Protein AF-D6RHU8-F1 (afdb_monomer_lite)

GO terms:
  GO:0005886 plasma membrane (C, IDA)

Secondary structure (DSSP, 8-state):
-EE-----SSPPEEEEEEE-SSTTS--B----BSSEE--SS--GGG-EEEEEEEE-SSSSPEEEEEE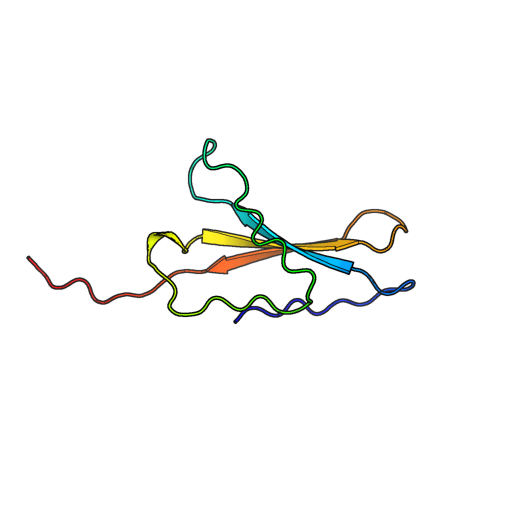EP----PPP-

Foldseek 3Di:
DDAADDDDPVFWWKFKWFDQPDPPPPTPRPGDRDRDDDDPPDDQSNWGKMKIWTDDPPPDIDIDIDGGGDDDDDDDD

Organism: Homo sapiens (NCBI:txid9606)

InterPro domains:
  IPR003598 Immunoglobulin subtype 2 [SM00408] (2-59)
  IPR007110 Immunoglobulin-like domain [PS50835] (1-67)
  IPR013783 Immunoglobulin-like fold [G3DSA:2.60.40.10] (1-76)
  IPR036179 Immunoglobulin-like domain superfamily [SSF48726] (2-74)
  IPR050958 Cell Adhesion and Cytoskeletal Organization [PTHR45080] (2-71)

Sequence (77 aa):
MLQCLVTGHPRPQVRWTKTAGSASDKFQETSVFNETLRIERIARTQGGRYYCKAENGVGVPAIKSIRVDVQYLDEPM

pLDDT: mean 81.41, std 16.46, range [36.59, 95.88]

Radius of gyration: 14.69 Å; chains: 1; bounding box: 40×24×41 Å

Structure (mmCIF, N/CA/C/O backbone):
data_AF-D6RHU8-F1
#
_entry.id   AF-D6RHU8-F1
#
loop_
_atom_site.group_PDB
_atom_site.id
_atom_site.type_symbol
_atom_site.label_atom_id
_atom_site.label_alt_id
_atom_site.label_comp_id
_atom_site.label_asym_id
_atom_site.label_entity_id
_atom_site.label_seq_id
_atom_site.pdbx_PDB_ins_code
_atom_site.Cartn_x
_atom_site.Cartn_y
_atom_site.Cartn_z
_atom_site.occupancy
_atom_site.B_iso_or_equiv
_atom_site.auth_seq_id
_atom_site.auth_comp_id
_atom_site.auth_asym_id
_atom_site.auth_atom_id
_atom_site.pdbx_PDB_model_num
ATOM 1 N N . MET A 1 1 ? -9.921 -8.444 3.768 1.00 84.44 1 MET A N 1
ATOM 2 C CA . MET A 1 1 ? -8.771 -8.852 2.930 1.00 84.44 1 MET A CA 1
ATOM 3 C C . MET A 1 1 ? -8.584 -7.803 1.852 1.00 84.44 1 MET A C 1
ATOM 5 O O . MET A 1 1 ? -9.589 -7.319 1.352 1.00 84.44 1 MET A O 1
ATOM 9 N N . LEU A 1 2 ? -7.343 -7.455 1.515 1.00 90.06 2 LEU A N 1
ATOM 10 C CA . LEU A 1 2 ? -7.012 -6.584 0.386 1.00 90.06 2 LEU A CA 1
ATOM 11 C C . LEU A 1 2 ? -6.061 -7.332 -0.549 1.00 90.06 2 LEU A C 1
ATOM 13 O O . LEU A 1 2 ? -5.093 -7.918 -0.070 1.00 90.06 2 LEU A O 1
ATOM 17 N N . GLN A 1 3 ? -6.322 -7.306 -1.854 1.00 92.19 3 GLN A N 1
ATOM 18 C CA . GLN A 1 3 ? -5.477 -7.946 -2.861 1.00 92.19 3 GLN A CA 1
ATOM 19 C C . GLN A 1 3 ? -4.896 -6.888 -3.798 1.00 92.19 3 GLN A C 1
ATOM 21 O O . GLN A 1 3 ? -5.604 -5.995 -4.261 1.00 92.19 3 GLN A O 1
ATOM 26 N N . CYS A 1 4 ? -3.601 -6.992 -4.065 1.00 91.50 4 CYS A N 1
ATOM 27 C CA . CYS A 1 4 ? -2.864 -6.153 -4.990 1.00 91.50 4 CYS A CA 1
ATOM 28 C C . CYS A 1 4 ? -2.384 -7.020 -6.145 1.00 91.50 4 CYS A C 1
ATOM 30 O O . CYS A 1 4 ? -1.406 -7.756 -6.028 1.00 91.50 4 CYS A O 1
ATOM 32 N N . LEU A 1 5 ? -3.118 -6.949 -7.249 1.00 92.81 5 LEU A N 1
ATOM 33 C CA . LEU A 1 5 ? -2.774 -7.647 -8.477 1.00 92.81 5 LEU A CA 1
ATOM 34 C C . LEU A 1 5 ? -1.623 -6.907 -9.157 1.00 92.81 5 LEU A C 1
ATOM 36 O O . LEU A 1 5 ? -1.722 -5.704 -9.408 1.00 92.81 5 LEU A O 1
ATOM 40 N N . VAL A 1 6 ? -0.538 -7.622 -9.443 1.00 92.25 6 VAL A N 1
ATOM 41 C CA . VAL A 1 6 ? 0.671 -7.051 -10.040 1.00 92.25 6 VAL A CA 1
ATOM 42 C C . VAL A 1 6 ? 1.088 -7.806 -11.290 1.00 92.25 6 VAL A C 1
ATOM 44 O O . VAL A 1 6 ? 0.915 -9.016 -11.406 1.00 92.25 6 VAL A O 1
ATOM 47 N N . THR A 1 7 ? 1.678 -7.072 -12.223 1.00 94.06 7 THR A N 1
ATOM 48 C CA . THR A 1 7 ? 2.241 -7.589 -13.472 1.00 94.06 7 THR A CA 1
ATOM 49 C C . THR A 1 7 ? 3.612 -6.959 -13.691 1.00 94.06 7 THR A C 1
ATOM 51 O O . THR A 1 7 ? 3.817 -5.804 -13.321 1.00 94.06 7 THR A O 1
ATOM 54 N N . GLY A 1 8 ? 4.546 -7.684 -14.306 1.00 94.00 8 GLY A N 1
ATOM 55 C CA . GLY A 1 8 ? 5.879 -7.172 -14.634 1.00 94.00 8 GLY A CA 1
ATOM 56 C C . GLY A 1 8 ? 6.926 -8.279 -14.740 1.00 94.00 8 GLY A C 1
ATOM 57 O O . GLY A 1 8 ? 6.732 -9.372 -14.207 1.00 94.00 8 GLY A O 1
ATOM 58 N N . HIS A 1 9 ? 8.038 -7.984 -15.418 1.00 93.94 9 HIS A N 1
ATOM 59 C CA . HIS A 1 9 ? 9.184 -8.885 -15.564 1.00 93.94 9 HIS A CA 1
ATOM 60 C C . HIS A 1 9 ? 10.486 -8.144 -15.212 1.00 93.94 9 HIS A C 1
ATOM 62 O O . HIS A 1 9 ? 10.737 -7.094 -15.801 1.00 93.94 9 HIS A O 1
ATOM 68 N N . PRO A 1 10 ? 11.312 -8.650 -14.275 1.00 95.31 10 PRO A N 1
ATOM 69 C CA . PRO A 1 10 ? 11.051 -9.776 -13.365 1.00 95.31 10 PRO A CA 1
ATOM 70 C C . PRO A 1 10 ? 9.772 -9.583 -12.530 1.00 95.31 10 PRO A C 1
ATOM 72 O O . PRO A 1 10 ? 9.285 -8.456 -12.415 1.00 95.31 10 PRO A O 1
ATOM 75 N N . ARG A 1 11 ? 9.203 -10.673 -11.986 1.00 92.00 11 ARG A N 1
ATOM 76 C CA . ARG A 1 11 ? 7.949 -10.605 -11.211 1.00 92.00 11 ARG A CA 1
ATOM 77 C C . ARG A 1 11 ? 8.130 -9.647 -10.020 1.00 92.00 11 ARG A C 1
ATOM 79 O O . ARG A 1 11 ? 9.020 -9.900 -9.206 1.00 92.00 11 ARG A O 1
ATOM 86 N N . PRO A 1 12 ? 7.316 -8.581 -9.894 1.00 93.81 12 PRO A N 1
ATOM 87 C CA . PRO A 1 12 ? 7.466 -7.622 -8.808 1.00 93.81 12 PRO A CA 1
ATOM 88 C C . PRO A 1 12 ? 7.202 -8.240 -7.439 1.00 93.81 12 PRO A C 1
ATOM 90 O O . PRO A 1 12 ? 6.283 -9.039 -7.271 1.00 93.81 12 PRO A O 1
ATOM 93 N N . GLN A 1 13 ? 7.980 -7.813 -6.452 1.00 92.06 13 GLN A N 1
ATOM 94 C CA . GLN A 1 13 ? 7.719 -8.072 -5.045 1.00 92.06 13 GLN A CA 1
ATOM 95 C C . GLN A 1 13 ? 6.757 -7.016 -4.507 1.00 92.06 13 GLN A C 1
ATOM 97 O O . GLN A 1 13 ? 6.941 -5.820 -4.746 1.00 92.06 13 GLN A O 1
ATOM 102 N N . VAL A 1 14 ? 5.733 -7.462 -3.781 1.00 90.75 14 VAL A N 1
ATOM 103 C CA . VAL A 1 14 ? 4.713 -6.591 -3.190 1.00 90.75 14 VAL A CA 1
ATOM 104 C C . VAL A 1 14 ? 4.997 -6.374 -1.714 1.00 90.75 14 VAL A C 1
ATOM 106 O O . VAL A 1 14 ? 5.181 -7.334 -0.972 1.00 90.75 14 VAL A O 1
ATOM 109 N N . ARG A 1 15 ? 4.968 -5.113 -1.279 1.00 89.62 15 ARG A N 1
ATOM 110 C CA . ARG A 1 15 ? 5.000 -4.723 0.131 1.00 89.62 15 ARG A CA 1
ATOM 111 C C . ARG A 1 15 ? 3.797 -3.849 0.458 1.00 89.62 15 ARG A C 1
ATOM 113 O O . ARG A 1 15 ? 3.584 -2.813 -0.177 1.00 89.62 15 ARG A O 1
ATOM 120 N N . TRP A 1 16 ? 3.042 -4.252 1.474 1.00 88.81 16 TRP A N 1
ATOM 121 C CA . TRP A 1 16 ? 1.949 -3.458 2.023 1.00 88.81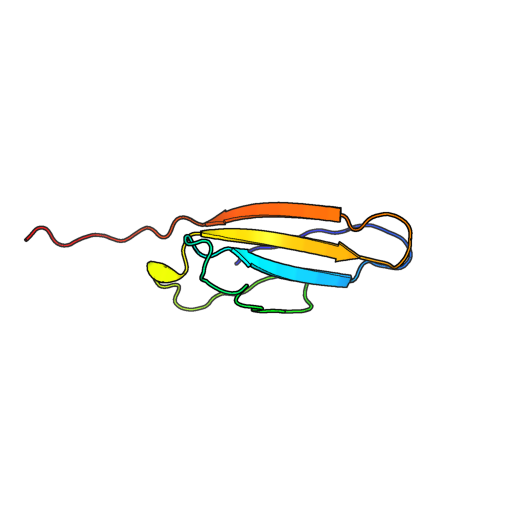 16 TRP A CA 1
ATOM 122 C C . TRP A 1 16 ? 2.436 -2.518 3.121 1.00 88.81 16 TRP A C 1
ATOM 124 O O . TRP A 1 16 ? 3.247 -2.893 3.963 1.00 88.81 16 TRP A O 1
ATOM 134 N N . THR A 1 17 ? 1.915 -1.296 3.137 1.00 85.94 17 THR A N 1
ATOM 135 C CA . THR A 1 17 ? 2.152 -0.329 4.211 1.00 85.94 17 THR A CA 1
ATOM 136 C C . THR A 1 17 ? 0.862 0.393 4.581 1.00 85.94 17 THR A C 1
ATOM 138 O O . THR A 1 17 ? -0.046 0.533 3.763 1.00 85.94 17 THR A O 1
ATOM 141 N N . LYS A 1 18 ? 0.758 0.857 5.828 1.00 81.50 18 LYS A N 1
ATOM 142 C CA . LYS A 1 18 ? -0.362 1.676 6.303 1.00 81.50 18 LYS A CA 1
ATOM 143 C C . LYS A 1 18 ? 0.158 3.037 6.750 1.00 81.50 18 LYS A C 1
ATOM 145 O O . LYS A 1 18 ? 1.125 3.103 7.505 1.00 81.50 18 LYS A O 1
ATOM 150 N N . THR A 1 19 ? -0.517 4.108 6.344 1.00 71.88 19 THR A N 1
ATOM 151 C CA . THR A 1 19 ? -0.364 5.419 6.986 1.00 71.88 19 THR A CA 1
ATOM 152 C C . THR A 1 19 ? -1.448 5.548 8.048 1.00 71.88 19 THR A C 1
ATOM 154 O O . THR A 1 19 ? -2.643 5.524 7.734 1.00 71.88 19 THR A O 1
ATOM 157 N N . ALA A 1 20 ? -1.042 5.627 9.312 1.00 59.38 20 ALA A N 1
ATOM 158 C CA . ALA A 1 20 ? -1.940 5.991 10.398 1.00 59.38 20 ALA A CA 1
ATOM 159 C C . ALA A 1 20 ? -2.214 7.505 10.354 1.00 59.38 20 ALA A C 1
ATOM 161 O O . ALA A 1 20 ? -1.455 8.272 9.768 1.00 59.38 20 ALA A O 1
ATOM 162 N N . GLY A 1 21 ? -3.366 7.922 10.877 1.00 49.91 21 GLY A N 1
ATOM 163 C CA . GLY A 1 21 ? -3.945 9.256 10.675 1.00 49.91 21 GLY A CA 1
ATOM 164 C C . GLY A 1 21 ? -3.194 10.432 11.311 1.00 49.91 21 GLY A C 1
ATOM 165 O O . GLY A 1 21 ? -3.747 11.526 11.332 1.00 49.91 21 GLY A O 1
ATOM 166 N N . SER A 1 22 ? -1.970 10.246 11.809 1.00 39.72 22 SER A N 1
ATOM 167 C CA . SER A 1 22 ? -1.129 11.310 12.354 1.00 39.72 22 SER A CA 1
ATOM 168 C C . SER A 1 22 ? 0.287 11.239 11.767 1.00 39.72 22 SER A C 1
ATOM 170 O O . SER A 1 22 ? 0.828 10.159 11.540 1.00 39.72 22 SER A O 1
ATOM 172 N N . ALA A 1 23 ? 0.908 12.398 11.517 1.00 40.84 23 ALA A N 1
ATOM 173 C CA . ALA A 1 23 ? 2.264 12.502 10.960 1.00 40.84 23 ALA A CA 1
ATOM 174 C C . ALA A 1 23 ? 3.358 11.879 11.860 1.00 40.84 23 ALA A C 1
ATOM 176 O O . ALA A 1 23 ? 4.496 11.716 11.422 1.00 40.84 23 ALA A O 1
ATOM 177 N N . SER A 1 24 ? 3.014 11.528 13.104 1.00 36.59 24 SER A N 1
ATOM 178 C CA . SER A 1 24 ? 3.902 10.918 14.099 1.00 36.59 24 SER A CA 1
ATOM 179 C C . SER A 1 24 ? 3.738 9.403 14.224 1.00 36.59 24 SER A C 1
ATOM 181 O O . SER A 1 24 ? 4.602 8.751 14.814 1.00 36.59 24 SER A O 1
ATOM 183 N N . ASP A 1 25 ? 2.685 8.822 13.646 1.00 43.75 25 ASP A N 1
ATOM 184 C CA . ASP A 1 25 ? 2.530 7.375 13.623 1.00 43.75 25 ASP A CA 1
ATOM 185 C C . ASP A 1 25 ? 3.419 6.802 12.524 1.00 43.75 25 ASP A C 1
ATOM 187 O O . ASP A 1 25 ? 3.065 6.735 11.342 1.00 43.75 25 ASP A O 1
ATOM 191 N N . LYS A 1 26 ? 4.622 6.412 12.953 1.00 41.69 26 LYS A N 1
ATOM 192 C CA . LYS A 1 26 ? 5.572 5.596 12.199 1.00 41.69 26 LYS A CA 1
ATOM 193 C C . LYS A 1 26 ? 4.803 4.578 11.365 1.00 41.69 26 LYS A C 1
ATOM 195 O O . LYS A 1 26 ? 3.920 3.907 11.898 1.00 41.69 26 LYS A O 1
ATOM 200 N N . PHE A 1 27 ? 5.159 4.469 10.080 1.00 48.91 27 PHE A N 1
ATOM 201 C CA . PHE A 1 27 ? 4.721 3.392 9.195 1.00 48.91 27 PHE A CA 1
ATOM 202 C C . PHE A 1 27 ? 4.686 2.096 9.999 1.00 48.91 27 PHE A C 1
ATOM 204 O O . PHE A 1 27 ? 5.736 1.541 10.324 1.00 48.91 27 PHE A O 1
ATOM 211 N N . GLN A 1 28 ? 3.490 1.640 10.371 1.00 49.56 28 GLN A N 1
ATOM 212 C CA . GLN A 1 28 ? 3.359 0.315 10.940 1.00 49.56 28 GLN A CA 1
ATOM 213 C C . GLN A 1 28 ? 3.557 -0.596 9.737 1.00 49.56 28 GLN A C 1
ATOM 215 O O . GLN A 1 28 ? 2.636 -0.834 8.951 1.00 49.56 28 GLN A O 1
ATOM 220 N N . GLU A 1 29 ? 4.815 -0.977 9.517 1.00 48.88 29 GLU A N 1
ATOM 221 C CA . GLU A 1 29 ? 5.221 -1.996 8.564 1.00 48.88 29 GLU A CA 1
ATOM 222 C C . GLU A 1 29 ? 4.595 -3.306 9.031 1.00 48.88 29 GLU A C 1
ATOM 224 O O . GLU A 1 29 ? 5.227 -4.183 9.608 1.00 48.88 29 GLU A O 1
ATOM 229 N N . THR A 1 30 ? 3.311 -3.479 8.739 1.00 53.91 30 THR A N 1
ATOM 230 C CA . THR A 1 30 ? 2.783 -4.804 8.451 1.00 53.91 30 THR A CA 1
ATOM 231 C C . THR A 1 30 ? 3.333 -5.177 7.075 1.00 53.91 30 THR A C 1
ATOM 233 O O . THR A 1 30 ? 2.603 -5.221 6.087 1.00 53.91 30 THR A O 1
ATOM 236 N N . SER A 1 31 ? 4.659 -5.339 7.002 1.00 52.62 31 SER A N 1
ATOM 237 C CA . SER A 1 31 ? 5.403 -5.669 5.790 1.00 52.62 31 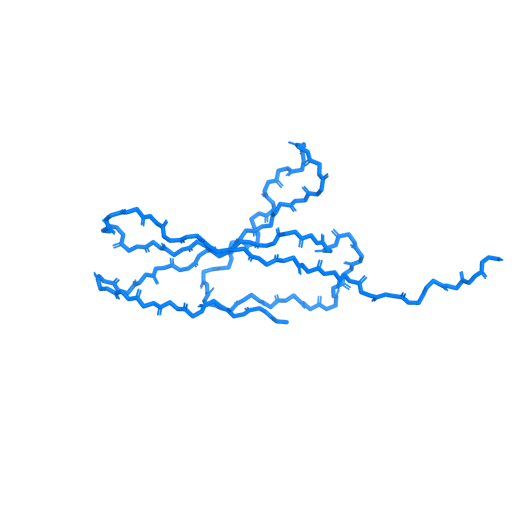SER A CA 1
ATOM 238 C C . SER A 1 31 ? 5.179 -7.133 5.487 1.00 52.62 31 SER A C 1
ATOM 240 O O . SER A 1 31 ? 6.015 -7.998 5.726 1.00 52.62 31 SER A O 1
ATOM 242 N N . VAL A 1 32 ? 3.979 -7.409 4.998 1.00 60.03 32 VAL A N 1
ATOM 243 C CA . VAL A 1 32 ? 3.640 -8.698 4.431 1.00 60.03 32 VAL A CA 1
ATOM 244 C C . VAL A 1 32 ? 4.129 -8.662 2.992 1.00 60.03 32 VAL A C 1
ATOM 246 O O . VAL A 1 32 ? 3.612 -7.901 2.170 1.00 60.03 32 VAL A O 1
ATOM 249 N N . PHE A 1 33 ? 5.140 -9.480 2.710 1.00 64.31 33 PHE A N 1
ATOM 250 C CA . PHE A 1 33 ? 5.589 -9.781 1.356 1.00 64.31 33 PHE A CA 1
ATOM 251 C C . PHE A 1 33 ? 4.596 -10.748 0.721 1.00 64.31 33 PHE A C 1
ATOM 253 O O . PHE A 1 33 ? 4.790 -11.961 0.705 1.00 64.31 33 PHE A O 1
ATOM 260 N N . ASN A 1 34 ? 3.456 -10.208 0.307 1.00 73.69 34 ASN A N 1
ATOM 261 C CA . ASN A 1 34 ? 2.410 -10.962 -0.357 1.00 73.69 34 ASN A CA 1
ATOM 262 C C . ASN A 1 34 ? 1.534 -9.997 -1.157 1.00 73.69 34 ASN A C 1
ATOM 264 O O . ASN A 1 34 ? 1.269 -8.870 -0.738 1.00 73.69 34 ASN A O 1
ATOM 268 N N . GLU A 1 35 ? 1.024 -10.469 -2.287 1.00 86.25 35 GLU A N 1
ATOM 269 C CA . GLU A 1 35 ? 0.006 -9.766 -3.068 1.00 86.25 35 GLU A CA 1
ATOM 270 C C . GLU A 1 35 ? -1.264 -9.537 -2.231 1.00 86.25 35 GLU A C 1
ATOM 272 O O . GLU A 1 35 ? -2.017 -8.601 -2.484 1.00 86.25 35 GLU A O 1
ATOM 277 N N . THR A 1 36 ? -1.477 -10.333 -1.177 1.00 88.12 36 THR A N 1
ATOM 278 C CA . THR A 1 36 ? -2.650 -10.242 -0.302 1.00 88.12 36 THR A CA 1
ATOM 279 C C . THR A 1 36 ? -2.305 -9.781 1.116 1.00 88.12 36 THR A C 1
ATOM 281 O O . THR A 1 36 ? -1.520 -10.420 1.813 1.00 88.12 36 THR A O 1
ATOM 284 N N . LEU A 1 37 ? -2.976 -8.726 1.590 1.00 87.56 37 LEU A N 1
ATOM 285 C CA . LEU A 1 37 ? -2.987 -8.313 2.994 1.00 87.56 37 LEU A CA 1
ATOM 286 C C . LEU A 1 37 ? -4.234 -8.863 3.701 1.00 87.56 37 LEU A C 1
ATOM 288 O O . LEU A 1 37 ? -5.381 -8.535 3.361 1.00 87.56 37 LEU A O 1
ATOM 292 N N . ARG A 1 38 ? -4.011 -9.681 4.731 1.00 86.38 38 ARG 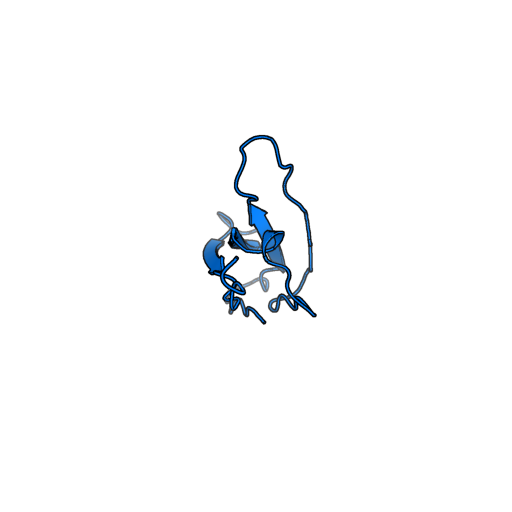A N 1
ATOM 293 C CA . ARG A 1 38 ? -5.060 -10.221 5.600 1.00 86.38 38 ARG A CA 1
ATOM 294 C C . ARG A 1 38 ? -4.954 -9.578 6.980 1.00 86.38 38 ARG A C 1
ATOM 296 O O . ARG A 1 38 ? -3.923 -9.673 7.630 1.00 86.38 38 ARG A O 1
ATOM 303 N N . ILE A 1 39 ? -6.032 -8.925 7.402 1.00 84.75 39 ILE A N 1
ATOM 304 C CA . ILE A 1 39 ? -6.184 -8.351 8.742 1.00 84.75 39 ILE A CA 1
ATOM 305 C C . ILE A 1 39 ? -7.368 -9.073 9.371 1.00 84.75 39 ILE A C 1
ATOM 307 O O . ILE A 1 39 ? -8.494 -8.961 8.882 1.00 84.75 39 ILE A O 1
ATOM 311 N N . GLU A 1 40 ? -7.099 -9.871 10.394 1.00 83.69 40 GLU A N 1
ATOM 312 C CA . GLU A 1 40 ? -8.131 -10.594 11.132 1.00 83.69 40 GLU A CA 1
ATOM 313 C C . GLU A 1 40 ? -8.614 -9.743 12.301 1.00 83.69 40 GLU A C 1
ATOM 315 O O . GLU A 1 40 ? -7.800 -9.099 12.957 1.00 83.69 40 GLU A O 1
ATOM 320 N N . ARG A 1 41 ? -9.929 -9.754 12.565 1.00 84.06 41 ARG A N 1
ATOM 321 C CA . ARG A 1 41 ? -10.556 -8.985 13.658 1.00 84.06 41 ARG A CA 1
ATOM 322 C C . ARG A 1 41 ? -10.124 -7.508 13.658 1.00 84.06 41 ARG A C 1
ATOM 324 O O . ARG A 1 41 ? -9.531 -7.024 14.617 1.00 84.06 41 ARG A O 1
ATOM 331 N N . ILE A 1 42 ? -10.403 -6.810 12.553 1.00 85.00 42 ILE A N 1
ATOM 332 C CA . ILE A 1 42 ? -10.007 -5.408 12.371 1.00 85.00 42 ILE A CA 1
ATOM 333 C C . ILE A 1 42 ? -10.634 -4.495 13.439 1.00 85.00 42 ILE A C 1
ATOM 335 O O . ILE A 1 42 ? -11.839 -4.537 13.677 1.00 85.00 42 ILE A O 1
ATOM 339 N N . ALA A 1 43 ? -9.813 -3.656 14.067 1.00 86.88 43 ALA A N 1
ATOM 340 C CA . ALA A 1 43 ? -10.232 -2.654 15.045 1.00 86.88 43 ALA A CA 1
ATOM 341 C C . ALA A 1 43 ? -10.452 -1.273 14.401 1.00 86.88 43 ALA A C 1
ATOM 343 O O . ALA A 1 43 ? -9.873 -0.960 13.360 1.00 86.88 43 ALA A O 1
ATOM 344 N N . ARG A 1 44 ? -11.219 -0.393 15.063 1.00 84.75 44 ARG A N 1
ATOM 345 C CA . ARG A 1 44 ? -11.485 0.994 14.612 1.00 84.75 44 ARG A CA 1
ATOM 346 C C . ARG A 1 44 ? -10.200 1.769 14.298 1.00 84.75 44 ARG A C 1
ATOM 348 O O . ARG A 1 44 ? -10.085 2.401 13.253 1.00 84.75 44 ARG A O 1
ATOM 355 N N . THR A 1 45 ? -9.194 1.643 15.161 1.00 84.31 45 THR A N 1
ATOM 356 C CA . THR A 1 45 ? -7.870 2.278 15.011 1.00 84.31 45 THR A CA 1
ATOM 357 C C . THR A 1 45 ? -7.066 1.726 13.830 1.00 84.31 45 THR A C 1
ATOM 359 O O . THR A 1 45 ? -6.127 2.361 13.342 1.00 84.31 45 THR A O 1
ATOM 362 N N . GLN A 1 46 ? -7.436 0.546 13.326 1.00 83.94 46 GLN A N 1
ATOM 363 C CA . GLN A 1 46 ? -6.821 -0.063 12.157 1.00 83.94 46 GLN A CA 1
ATOM 364 C C . GLN A 1 46 ? -7.416 0.454 10.838 1.00 83.94 46 GLN A C 1
ATOM 366 O O . GLN A 1 46 ? -6.779 0.274 9.805 1.00 83.94 46 GLN A O 1
ATOM 371 N N . GLY A 1 47 ? -8.518 1.211 10.860 1.00 86.50 47 GLY A N 1
ATOM 372 C CA . GLY A 1 47 ? -8.952 2.007 9.710 1.00 86.50 47 GLY A CA 1
ATOM 373 C C . GLY A 1 47 ? -7.867 2.986 9.241 1.00 86.50 47 GLY A C 1
ATOM 374 O O . GLY A 1 47 ? -6.979 3.381 10.005 1.00 86.50 47 GLY A O 1
ATOM 375 N N . GLY A 1 48 ? -7.884 3.347 7.959 1.00 88.06 48 GLY A N 1
ATOM 376 C CA . GLY A 1 48 ? -6.898 4.263 7.383 1.00 88.06 48 GLY A CA 1
ATOM 377 C C . GLY A 1 48 ? -6.565 3.984 5.923 1.00 88.06 48 GLY A C 1
ATOM 378 O O . GLY A 1 48 ? -7.254 3.233 5.234 1.00 88.06 48 GLY A O 1
ATOM 379 N N . ARG A 1 49 ? -5.502 4.625 5.425 1.00 89.31 49 ARG A N 1
ATOM 380 C CA . ARG A 1 49 ? -5.031 4.432 4.049 1.00 89.31 49 ARG A CA 1
ATOM 381 C C . ARG A 1 49 ? -3.920 3.387 4.017 1.00 89.31 49 ARG A C 1
ATOM 383 O O . ARG A 1 49 ? -2.890 3.548 4.667 1.00 89.31 49 ARG A O 1
ATOM 390 N N . TYR A 1 50 ? -4.145 2.344 3.233 1.00 89.75 50 TYR A N 1
ATOM 391 C CA . TYR A 1 50 ? -3.194 1.281 2.948 1.00 89.75 50 TYR A CA 1
ATOM 392 C C . TYR A 1 50 ? -2.606 1.481 1.558 1.00 89.75 50 TYR A C 1
ATOM 394 O O . TYR A 1 50 ? -3.303 1.927 0.646 1.00 89.75 50 TYR A O 1
ATOM 402 N N . TYR A 1 51 ? -1.338 1.135 1.394 1.00 91.38 51 TYR A N 1
ATOM 403 C CA . TYR A 1 51 ? -0.606 1.225 0.144 1.00 91.38 51 TYR A CA 1
ATOM 404 C C . TYR A 1 51 ? -0.023 -0.132 -0.206 1.00 91.38 51 TYR A C 1
ATOM 406 O O . TYR A 1 51 ? 0.560 -0.801 0.643 1.00 91.38 51 TYR A O 1
ATOM 414 N N . CYS A 1 52 ? -0.151 -0.504 -1.470 1.00 91.50 52 CYS A N 1
ATOM 415 C CA . CYS A 1 52 ? 0.601 -1.586 -2.072 1.00 91.50 52 CYS A CA 1
ATOM 416 C C . CYS A 1 52 ? 1.723 -0.970 -2.907 1.00 91.50 52 CYS A C 1
ATOM 418 O O . CYS A 1 52 ? 1.449 -0.189 -3.823 1.00 91.50 52 CYS A O 1
ATOM 420 N N . LYS A 1 53 ? 2.972 -1.316 -2.589 1.00 92.62 53 LYS A N 1
ATOM 421 C CA . LYS A 1 53 ? 4.155 -0.991 -3.391 1.00 92.62 53 LYS A CA 1
ATOM 422 C C . LYS A 1 53 ? 4.638 -2.259 -4.091 1.00 92.62 53 LYS A C 1
ATOM 424 O O . LYS A 1 53 ? 4.890 -3.251 -3.415 1.00 92.62 53 LYS A O 1
ATOM 429 N N . ALA A 1 54 ? 4.799 -2.207 -5.409 1.00 94.56 54 ALA A N 1
ATOM 430 C CA . ALA A 1 54 ? 5.328 -3.287 -6.233 1.00 94.56 54 ALA A CA 1
ATOM 431 C C . ALA A 1 54 ? 6.673 -2.874 -6.848 1.00 94.56 54 ALA A C 1
ATOM 433 O O . ALA A 1 54 ? 6.765 -1.834 -7.502 1.00 94.56 54 ALA A O 1
ATOM 434 N N . GLU A 1 55 ? 7.714 -3.676 -6.636 1.00 94.19 55 GLU A N 1
ATOM 435 C CA . GLU A 1 55 ? 9.083 -3.372 -7.063 1.00 94.19 55 GLU A CA 1
ATOM 436 C C . GLU A 1 55 ? 9.764 -4.617 -7.637 1.00 94.19 55 GLU A C 1
ATOM 438 O O . GLU A 1 55 ? 9.732 -5.685 -7.032 1.00 94.19 55 GLU A O 1
ATOM 443 N N . ASN A 1 56 ? 10.376 -4.490 -8.814 1.00 94.88 56 ASN A N 1
ATOM 444 C CA . ASN A 1 56 ? 11.105 -5.575 -9.481 1.00 94.88 56 ASN A CA 1
ATOM 445 C C . ASN A 1 56 ? 12.557 -5.207 -9.834 1.00 94.88 56 ASN A C 1
ATOM 447 O O . ASN A 1 56 ? 13.185 -5.903 -10.627 1.00 94.88 56 ASN A O 1
ATOM 451 N N . GLY A 1 57 ? 13.073 -4.100 -9.289 1.00 95.19 57 GLY A N 1
ATOM 452 C CA . GLY A 1 57 ? 14.408 -3.582 -9.600 1.00 95.19 57 GLY A CA 1
ATOM 453 C C . GLY A 1 57 ? 14.539 -2.915 -10.975 1.00 95.19 57 GLY A C 1
ATOM 454 O O . GLY A 1 57 ? 15.629 -2.466 -11.316 1.00 95.19 57 GLY A O 1
ATOM 455 N N . VAL A 1 58 ? 13.457 -2.822 -11.760 1.00 95.88 58 VAL A N 1
ATOM 456 C CA . VAL A 1 58 ? 13.452 -2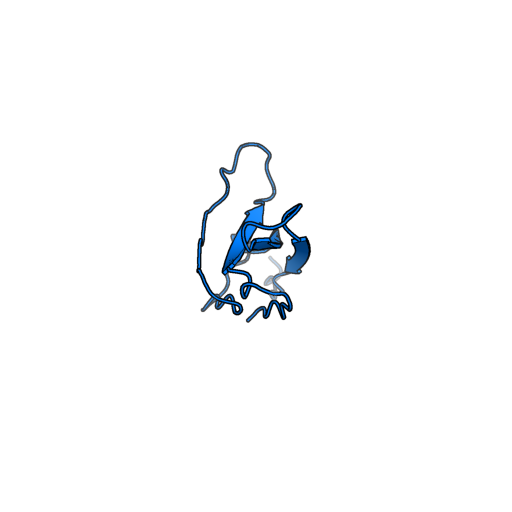.182 -13.081 1.00 95.88 58 VAL A CA 1
ATOM 457 C C . VAL A 1 58 ? 12.527 -0.970 -13.064 1.00 95.88 58 VAL A C 1
ATOM 459 O O . VAL A 1 58 ? 11.313 -1.089 -12.914 1.00 95.88 58 VAL A O 1
ATOM 462 N N . GLY A 1 59 ? 13.105 0.211 -13.268 1.00 94.50 59 GLY A N 1
ATOM 463 C CA . GLY A 1 59 ? 12.356 1.464 -13.282 1.00 94.50 59 GLY A CA 1
ATOM 464 C C . GLY A 1 59 ? 11.850 1.878 -11.899 1.00 94.50 59 GLY A C 1
ATOM 465 O O . GLY A 1 59 ? 12.436 1.548 -10.869 1.00 94.50 59 GLY A O 1
ATOM 466 N N . VAL A 1 60 ? 10.773 2.664 -11.886 1.00 95.62 60 VAL A N 1
ATOM 467 C CA . VAL A 1 60 ? 10.204 3.225 -10.654 1.00 95.62 60 VAL A CA 1
ATOM 468 C C . VAL A 1 60 ? 9.176 2.251 -10.063 1.00 95.62 60 VAL A C 1
ATOM 470 O O . VAL A 1 60 ? 8.317 1.772 -10.805 1.00 95.62 60 VAL A O 1
ATOM 473 N N . PRO A 1 61 ? 9.198 1.982 -8.742 1.00 94.38 61 PRO A N 1
ATOM 474 C CA . PRO A 1 61 ? 8.201 1.129 -8.102 1.00 94.38 61 PRO A CA 1
ATOM 475 C C . PRO A 1 61 ? 6.768 1.626 -8.322 1.00 94.38 61 PRO A C 1
ATOM 477 O O . PRO A 1 61 ? 6.471 2.807 -8.128 1.00 94.38 61 PRO A O 1
ATOM 480 N N . ALA A 1 62 ? 5.857 0.715 -8.657 1.00 94.94 62 ALA A N 1
ATOM 481 C CA . ALA A 1 62 ? 4.442 1.037 -8.792 1.00 94.94 62 ALA A CA 1
ATOM 482 C C . ALA A 1 62 ? 3.784 1.109 -7.408 1.00 94.94 62 ALA A C 1
ATOM 484 O O . ALA A 1 62 ? 3.973 0.223 -6.575 1.00 94.94 62 ALA A O 1
ATOM 485 N N . ILE A 1 63 ? 2.998 2.158 -7.154 1.00 93.75 63 ILE A N 1
ATOM 486 C CA . ILE A 1 63 ? 2.327 2.367 -5.866 1.00 93.75 63 ILE A CA 1
ATOM 487 C C . ILE A 1 63 ? 0.839 2.628 -6.098 1.00 93.75 63 ILE A C 1
ATOM 489 O O . ILE A 1 63 ? 0.457 3.499 -6.883 1.00 93.75 63 ILE A O 1
ATOM 493 N N . LYS A 1 64 ? -0.016 1.891 -5.385 1.00 93.94 64 LYS A N 1
ATOM 494 C CA . LYS A 1 64 ? -1.467 2.124 -5.325 1.00 93.94 64 LYS A CA 1
ATOM 495 C C . LYS A 1 64 ? -1.931 2.189 -3.880 1.00 93.94 64 LYS A C 1
ATOM 497 O O . LYS A 1 64 ? -1.308 1.600 -3.004 1.00 93.94 64 LYS A O 1
ATOM 502 N N . SER A 1 65 ? -3.019 2.918 -3.634 1.00 92.38 65 SER A N 1
ATOM 503 C CA . SER A 1 65 ? -3.579 3.081 -2.291 1.00 92.38 65 SER A CA 1
ATOM 504 C C . SER A 1 65 ? -5.068 2.774 -2.249 1.00 92.38 65 SER A C 1
ATOM 506 O O . SER A 1 65 ? -5.774 2.994 -3.232 1.00 92.38 65 SER A O 1
ATOM 508 N N . ILE A 1 66 ? -5.538 2.322 -1.091 1.00 92.19 66 ILE A N 1
ATOM 509 C CA . ILE A 1 66 ? -6.949 2.114 -0.776 1.00 92.19 66 ILE A CA 1
ATOM 510 C C . ILE A 1 66 ? -7.238 2.640 0.630 1.00 92.19 66 ILE A C 1
ATOM 512 O O . ILE A 1 66 ? -6.408 2.519 1.533 1.00 92.19 66 ILE A O 1
ATOM 516 N N . ARG A 1 67 ? -8.403 3.262 0.822 1.00 91.56 67 ARG A N 1
ATOM 517 C CA . ARG A 1 67 ? -8.868 3.683 2.146 1.00 91.56 67 ARG A CA 1
ATOM 518 C C . ARG A 1 67 ? -9.783 2.600 2.707 1.00 91.56 67 ARG A C 1
ATOM 520 O O . ARG A 1 67 ? -10.778 2.261 2.080 1.00 91.56 67 ARG A O 1
ATOM 527 N N . VAL A 1 68 ? -9.423 2.072 3.868 1.00 89.06 68 VAL A N 1
ATOM 528 C CA . VAL A 1 68 ? -10.232 1.123 4.631 1.00 89.06 68 VAL A CA 1
ATOM 529 C C . VAL A 1 68 ? -10.972 1.908 5.699 1.00 89.06 68 VAL A C 1
ATOM 531 O O . VAL A 1 68 ? -10.341 2.498 6.579 1.00 89.06 68 VAL A O 1
ATOM 534 N N . ASP A 1 69 ? -12.295 1.9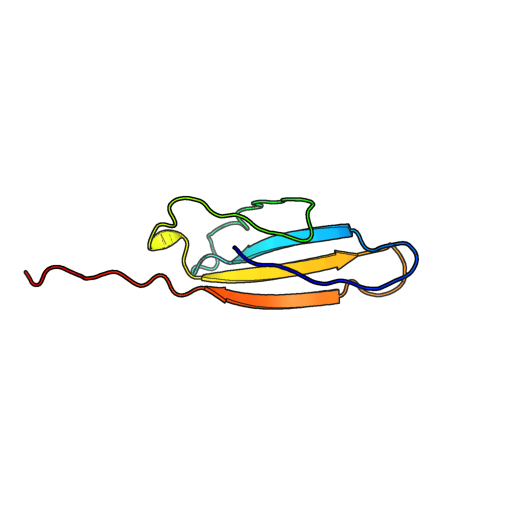14 5.595 1.00 89.75 69 ASP A N 1
ATOM 535 C CA . ASP A 1 69 ? -13.182 2.465 6.608 1.00 89.75 69 ASP A CA 1
ATOM 536 C C . ASP A 1 69 ? -13.796 1.323 7.419 1.00 89.75 69 ASP A C 1
ATOM 538 O O . ASP A 1 69 ? -14.383 0.397 6.855 1.00 89.75 69 ASP A O 1
ATOM 542 N N . VAL A 1 70 ? -13.586 1.347 8.733 1.00 89.06 70 VAL A N 1
ATOM 543 C CA . VAL A 1 70 ? -14.043 0.282 9.631 1.00 89.06 70 VAL A CA 1
ATOM 544 C C . VAL A 1 70 ? -15.399 0.695 10.171 1.00 89.06 70 VAL A C 1
ATOM 546 O O . VAL A 1 70 ? -15.478 1.612 10.981 1.00 89.06 70 VAL A O 1
ATOM 549 N N . GLN A 1 71 ? -16.447 0.013 9.715 1.00 89.69 71 GLN A N 1
ATOM 550 C CA . GLN A 1 71 ? -17.814 0.232 10.179 1.00 89.69 71 GLN A CA 1
ATOM 551 C C . GLN A 1 71 ? -18.036 -0.471 11.522 1.00 89.69 71 GLN A C 1
ATOM 553 O O . GLN A 1 71 ? -17.600 -1.606 11.722 1.00 89.69 71 GLN A O 1
ATOM 558 N N . TYR A 1 72 ? -18.723 0.206 12.434 1.00 84.38 72 TYR A N 1
ATOM 559 C CA . TYR A 1 72 ? -19.127 -0.296 13.744 1.00 84.38 72 TYR A CA 1
ATOM 560 C C . TYR A 1 72 ? -20.459 0.357 14.107 1.00 84.38 72 TYR A C 1
ATOM 562 O O . TYR A 1 72 ? -20.742 1.480 13.693 1.00 84.38 72 TYR A O 1
ATOM 570 N N . LEU A 1 73 ? -21.277 -0.357 14.872 1.00 83.12 73 LEU A N 1
ATOM 571 C CA . LEU A 1 73 ? -22.435 0.237 15.521 1.00 83.12 73 LEU A CA 1
ATOM 572 C C . LEU A 1 73 ? -21.931 0.857 16.825 1.00 83.12 73 LEU A C 1
ATOM 574 O O . LEU A 1 73 ? -21.462 0.129 17.698 1.00 83.12 73 LEU A O 1
ATOM 578 N N . ASP A 1 74 ? -21.961 2.185 16.926 1.00 78.69 74 ASP A N 1
ATOM 579 C CA . ASP A 1 74 ? -21.848 2.833 18.232 1.00 78.69 74 ASP A CA 1
ATOM 580 C C . ASP A 1 74 ? -23.169 2.595 18.973 1.00 78.69 74 ASP A C 1
ATOM 582 O O . ASP A 1 74 ? -24.242 2.888 18.439 1.00 78.69 74 ASP A O 1
ATOM 586 N N . GLU A 1 75 ? -23.104 2.051 20.188 1.00 78.19 75 GLU A N 1
ATOM 587 C CA . GLU A 1 75 ? -24.256 2.105 21.084 1.00 78.19 75 GLU A CA 1
ATOM 588 C C . GLU A 1 75 ? -24.457 3.572 21.491 1.00 78.19 75 GLU A C 1
ATOM 590 O O . GLU A 1 75 ? -23.503 4.203 21.963 1.00 78.19 75 GLU A O 1
ATOM 595 N N . PRO A 1 76 ? -25.650 4.153 21.262 1.00 76.31 76 PRO A N 1
ATOM 596 C CA . PRO A 1 76 ? -25.926 5.507 21.712 1.00 76.31 76 PRO A CA 1
ATOM 597 C C . PRO A 1 76 ? -25.820 5.551 23.242 1.00 76.31 76 PRO A C 1
ATOM 599 O O . PRO A 1 76 ? -26.391 4.697 23.921 1.00 76.31 76 PRO A O 1
ATOM 602 N N . MET A 1 77 ? -25.054 6.522 23.754 1.00 66.94 77 MET A N 1
ATOM 603 C CA . MET A 1 77 ? -24.985 6.831 25.189 1.00 66.94 77 MET A CA 1
ATOM 604 C C . MET A 1 77 ? -26.333 7.306 25.726 1.00 66.94 77 MET A C 1
ATOM 606 O O . MET A 1 77 ? -27.039 8.025 24.978 1.00 66.94 77 MET A O 1
#